Protein AF-A0AA38Q0R0-F1 (afdb_monomer_lite)

Foldseek 3Di:
DDPPVVQVCQQVCCCVDPPVNVVQVVFDADGPNDTDDDDPVVVPPVVVVVVVVVVCVVCVVVD

pLDDT: mean 89.78, std 13.16, range [43.09, 97.88]

Radius of gyration: 16.35 Å; chains: 1; bounding box: 41×28×31 Å

Structure (mmCIF, N/CA/C/O backbone):
data_AF-A0AA38Q0R0-F1
#
_entry.id   AF-A0AA38Q0R0-F1
#
loop_
_atom_site.group_PDB
_atom_site.id
_atom_site.type_symbol
_atom_site.label_atom_id
_atom_site.label_alt_id
_atom_site.label_comp_id
_atom_site.label_asym_id
_atom_site.label_entity_id
_atom_site.label_seq_id
_atom_site.pdbx_PDB_ins_code
_atom_site.Cartn_x
_atom_site.Cartn_y
_atom_site.Cartn_z
_atom_site.occupancy
_atom_site.B_iso_or_equiv
_atom_site.auth_seq_id
_atom_site.auth_comp_id
_atom_site.auth_asym_id
_atom_site.auth_atom_id
_atom_site.pdbx_PDB_model_num
ATOM 1 N N . MET A 1 1 ? -24.227 14.097 14.047 1.00 43.09 1 MET A N 1
ATOM 2 C CA . MET A 1 1 ? -22.914 13.863 13.404 1.00 43.09 1 MET A CA 1
ATOM 3 C C . MET A 1 1 ? -22.946 12.456 12.833 1.00 43.09 1 MET A C 1
ATOM 5 O O . MET A 1 1 ? -23.186 11.523 13.583 1.00 43.09 1 MET A O 1
ATOM 9 N N . SER A 1 2 ? -22.932 12.333 11.506 1.00 48.94 2 SER A N 1
ATOM 10 C CA . SER A 1 2 ? -23.452 11.162 10.788 1.00 48.94 2 SER A CA 1
ATOM 11 C C . SER A 1 2 ? -22.616 9.895 11.001 1.00 48.94 2 SER A C 1
ATOM 13 O O . SER A 1 2 ? -21.407 9.912 10.774 1.00 48.94 2 SER A O 1
ATOM 15 N N . GLN A 1 3 ? -23.292 8.787 11.309 1.00 50.19 3 GLN A N 1
ATOM 16 C CA . GLN A 1 3 ? -22.786 7.409 11.440 1.00 50.19 3 GLN A CA 1
ATOM 17 C C . GLN A 1 3 ? -21.814 6.961 10.316 1.00 50.19 3 GLN A C 1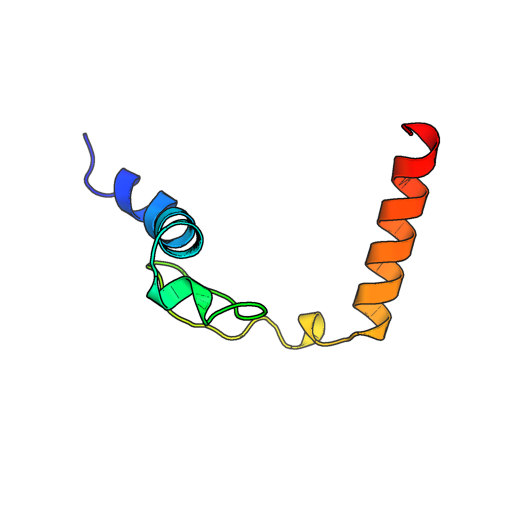
ATOM 19 O O . GLN A 1 3 ? -21.010 6.051 10.505 1.00 50.19 3 GLN A O 1
ATOM 24 N N . PHE A 1 4 ? -21.862 7.602 9.144 1.00 54.41 4 PHE A N 1
ATOM 25 C CA . PHE A 1 4 ? -21.086 7.239 7.956 1.00 54.41 4 PHE A CA 1
ATOM 26 C C . PHE A 1 4 ? -19.607 7.658 7.996 1.00 54.41 4 PHE A C 1
ATOM 28 O O . PHE A 1 4 ? -18.781 6.990 7.378 1.00 54.41 4 PHE A O 1
ATOM 35 N N . ALA A 1 5 ? -19.241 8.699 8.753 1.00 56.59 5 ALA A N 1
ATOM 36 C CA . ALA A 1 5 ? -17.863 9.210 8.778 1.00 56.59 5 ALA A CA 1
ATOM 37 C C . ALA A 1 5 ? -16.859 8.205 9.384 1.00 56.59 5 ALA A C 1
ATOM 39 O O . ALA A 1 5 ? -15.728 8.099 8.916 1.00 56.59 5 ALA A O 1
ATOM 40 N N . LEU A 1 6 ? -17.286 7.403 10.368 1.00 61.50 6 LEU A N 1
ATOM 41 C CA . LEU A 1 6 ? -16.436 6.383 11.000 1.00 61.50 6 LEU A CA 1
ATOM 42 C C . LEU A 1 6 ? -16.129 5.197 10.073 1.00 61.50 6 LEU A C 1
ATOM 44 O O . LEU A 1 6 ? -15.095 4.550 10.215 1.00 61.50 6 LEU A O 1
ATOM 48 N N . SER A 1 7 ? -16.999 4.912 9.099 1.00 75.25 7 SER A N 1
ATOM 49 C CA . SER A 1 7 ? -16.810 3.759 8.209 1.00 75.25 7 SER A CA 1
ATOM 50 C C . SER A 1 7 ? -15.656 3.954 7.222 1.00 75.25 7 SER A C 1
ATOM 52 O O . SER A 1 7 ? -15.064 2.969 6.788 1.00 75.25 7 SER A O 1
ATOM 54 N N . GLY A 1 8 ? -15.315 5.203 6.883 1.00 82.56 8 GLY A N 1
ATOM 55 C CA . GLY A 1 8 ? -14.264 5.512 5.909 1.00 82.56 8 GLY A CA 1
ATOM 56 C C . GLY A 1 8 ? -12.848 5.200 6.402 1.00 82.56 8 GLY A C 1
ATOM 57 O O . GLY A 1 8 ? -12.021 4.730 5.628 1.00 82.56 8 GLY A O 1
ATOM 58 N N . VAL A 1 9 ? -12.574 5.406 7.695 1.00 90.50 9 VAL A N 1
ATOM 59 C CA . VAL A 1 9 ? -11.242 5.161 8.283 1.00 90.50 9 VAL A CA 1
ATOM 60 C C . VAL A 1 9 ? -11.044 3.712 8.737 1.00 90.50 9 VAL A C 1
ATOM 62 O O . VAL A 1 9 ? -9.909 3.264 8.885 1.00 90.50 9 VAL A O 1
ATOM 65 N N . LEU A 1 10 ? -12.136 2.961 8.924 1.00 92.56 10 LEU A N 1
ATOM 66 C CA . LEU A 1 10 ? -12.131 1.637 9.548 1.00 92.56 10 LEU A CA 1
ATOM 67 C C . LEU A 1 10 ? -11.084 0.686 8.955 1.00 92.56 10 LEU A C 1
ATOM 69 O O . LEU A 1 10 ? -10.330 0.078 9.707 1.00 92.56 10 LEU A O 1
ATOM 73 N N . THR A 1 11 ? -11.018 0.560 7.625 1.00 93.81 11 THR A N 1
ATOM 74 C CA . THR A 1 11 ? -10.075 -0.368 6.982 1.00 93.81 11 THR A CA 1
ATOM 75 C C . THR A 1 11 ? -8.622 0.002 7.274 1.00 93.81 11 THR A C 1
ATOM 77 O O . THR A 1 11 ? -7.828 -0.890 7.553 1.00 93.81 11 THR A O 1
ATOM 80 N N . GLN A 1 12 ? -8.279 1.292 7.243 1.00 93.62 12 GLN A N 1
ATOM 81 C CA . GLN A 1 12 ? -6.904 1.742 7.480 1.00 93.62 12 GLN A CA 1
ATOM 82 C C . GLN A 1 12 ? -6.513 1.590 8.949 1.00 93.62 12 GLN A C 1
ATOM 84 O O . GLN A 1 12 ? -5.428 1.099 9.247 1.00 93.62 12 GLN A O 1
ATOM 89 N N . LEU A 1 13 ? -7.421 1.935 9.870 1.00 94.69 13 LEU A N 1
ATOM 90 C CA . LEU A 1 13 ? -7.187 1.738 11.299 1.00 94.69 13 LEU A CA 1
ATOM 91 C C . LEU A 1 13 ? -7.017 0.249 11.623 1.00 94.69 13 LEU A C 1
ATOM 93 O O . LEU A 1 13 ? -6.055 -0.122 12.282 1.00 94.69 13 LEU A O 1
ATOM 97 N N . TYR A 1 14 ? -7.885 -0.613 11.085 1.00 94.44 14 TYR A N 1
ATOM 98 C CA . TYR A 1 14 ? -7.759 -2.062 11.238 1.00 94.44 14 TYR A CA 1
ATOM 99 C C . TYR A 1 14 ? -6.417 -2.576 10.701 1.00 94.44 14 TYR A C 1
ATOM 101 O O . TYR A 1 14 ? -5.711 -3.272 11.421 1.00 94.44 14 TYR A O 1
ATOM 109 N N . ALA A 1 15 ? -6.036 -2.201 9.473 1.00 94.81 15 ALA A N 1
ATOM 110 C CA . ALA A 1 15 ? -4.775 -2.628 8.862 1.00 94.81 15 ALA A CA 1
ATOM 111 C C . ALA A 1 15 ? -3.547 -2.249 9.706 1.00 94.81 15 ALA A C 1
ATOM 113 O O . ALA A 1 15 ? -2.582 -3.005 9.756 1.00 94.81 15 ALA A O 1
ATOM 114 N N . ALA A 1 16 ? -3.596 -1.087 10.363 1.00 94.19 16 ALA A N 1
ATOM 115 C CA . ALA A 1 16 ? -2.492 -0.562 11.154 1.00 94.19 16 ALA A CA 1
ATOM 116 C C . ALA A 1 16 ? -2.436 -1.111 12.589 1.00 94.19 16 ALA A C 1
ATOM 118 O O . ALA A 1 16 ? -1.348 -1.191 13.154 1.00 94.19 16 ALA A O 1
ATOM 119 N N . THR A 1 17 ? -3.579 -1.443 13.205 1.00 95.50 17 THR A N 1
ATOM 120 C CA . THR A 1 17 ? -3.636 -1.695 14.659 1.00 95.50 17 THR A CA 1
ATOM 121 C C . THR A 1 17 ? -4.137 -3.078 15.065 1.00 95.50 17 THR A C 1
ATOM 123 O O . THR A 1 17 ? -3.961 -3.449 16.223 1.00 95.50 17 THR A O 1
ATOM 126 N N . SER A 1 18 ? -4.796 -3.837 14.184 1.00 95.00 18 SER A N 1
ATOM 127 C CA . SER A 1 18 ? -5.282 -5.184 14.523 1.00 95.00 18 SER A CA 1
ATOM 128 C C . SER A 1 18 ? -4.117 -6.186 14.560 1.00 95.00 18 SER A C 1
ATOM 130 O O . SER A 1 18 ? -3.356 -6.267 13.592 1.00 95.00 18 SER A O 1
ATOM 132 N N . PRO A 1 19 ? -3.979 -7.000 15.625 1.00 95.44 19 PRO A N 1
ATOM 133 C CA . PRO A 1 19 ? -3.003 -8.089 15.659 1.00 95.44 19 PRO A CA 1
ATOM 134 C C . PRO A 1 19 ? -3.196 -9.104 14.524 1.00 95.44 19 PRO A C 1
ATOM 136 O O . PRO A 1 19 ? -2.225 -9.633 13.990 1.00 95.44 19 PRO A O 1
ATOM 139 N N . GLU A 1 20 ? -4.441 -9.359 14.117 1.00 94.69 20 GLU A N 1
ATOM 140 C CA . GLU A 1 20 ? -4.767 -10.241 12.996 1.00 94.69 20 GLU A CA 1
ATOM 141 C C . GLU A 1 20 ? -4.246 -9.685 11.664 1.00 94.69 20 GLU A C 1
ATOM 143 O O . GLU A 1 20 ? -3.763 -10.444 10.820 1.00 94.69 20 GLU A O 1
ATOM 148 N N . ALA A 1 21 ? -4.285 -8.360 11.489 1.00 94.62 21 ALA A N 1
ATOM 149 C CA . ALA A 1 21 ? -3.788 -7.697 10.287 1.00 94.62 21 ALA A CA 1
ATOM 150 C C . ALA A 1 21 ? -2.273 -7.865 10.080 1.00 94.62 21 ALA A C 1
ATOM 152 O O . ALA A 1 21 ? -1.810 -7.810 8.940 1.00 94.62 21 ALA A O 1
ATOM 153 N N . ALA A 1 22 ? -1.506 -8.178 11.132 1.00 94.75 22 ALA A N 1
ATOM 154 C CA . ALA A 1 22 ? -0.079 -8.483 11.016 1.00 94.75 22 ALA A CA 1
ATOM 155 C C . ALA A 1 22 ? 0.202 -9.675 10.078 1.00 94.75 22 ALA A C 1
ATOM 157 O O . ALA A 1 22 ? 1.266 -9.756 9.467 1.00 94.75 22 ALA A O 1
ATOM 158 N N . GLN A 1 23 ? -0.764 -10.586 9.910 1.00 95.44 23 GLN A N 1
ATOM 159 C CA . GLN A 1 23 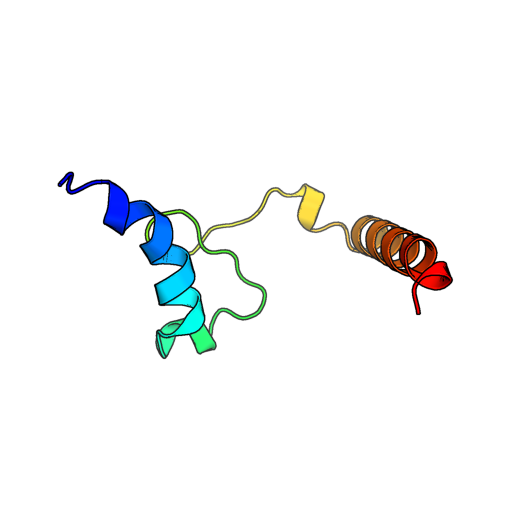? -0.650 -11.740 9.010 1.00 95.44 23 GLN A CA 1
ATOM 160 C C . GLN A 1 23 ? -0.986 -11.410 7.545 1.00 95.44 23 GLN A C 1
ATOM 162 O O . GLN A 1 23 ? -0.959 -12.294 6.684 1.00 95.44 23 GLN A O 1
ATOM 167 N N . TYR A 1 24 ? -1.365 -10.166 7.242 1.00 95.31 24 TYR A N 1
ATOM 168 C CA . TYR A 1 24 ? -1.878 -9.762 5.930 1.00 95.31 24 TYR A CA 1
ATOM 169 C C . TYR A 1 24 ? -0.855 -9.000 5.086 1.00 95.31 24 TYR A C 1
ATOM 171 O O . TYR A 1 24 ? -1.235 -8.380 4.096 1.00 95.31 24 TYR A O 1
ATOM 179 N N . ASN A 1 25 ? 0.435 -9.070 5.427 1.00 93.50 25 ASN A N 1
ATOM 180 C CA . ASN A 1 25 ? 1.481 -8.466 4.607 1.00 93.50 25 ASN A CA 1
ATOM 181 C C . ASN A 1 25 ? 1.394 -8.955 3.147 1.00 93.50 25 ASN A C 1
ATOM 183 O O . ASN A 1 25 ? 1.249 -10.152 2.891 1.00 93.50 25 ASN A O 1
ATOM 187 N N . GLY A 1 26 ? 1.443 -8.018 2.198 1.00 90.81 26 GLY A N 1
ATOM 188 C CA . GLY A 1 26 ? 1.274 -8.288 0.766 1.00 90.81 26 GLY A CA 1
ATOM 189 C C . GLY A 1 26 ? -0.162 -8.590 0.308 1.00 90.81 26 GLY A C 1
ATOM 190 O O . GLY A 1 26 ? -0.381 -8.794 -0.884 1.00 90.81 26 GLY A O 1
ATOM 191 N N . LYS A 1 27 ? -1.154 -8.612 1.211 1.00 94.44 27 LYS A N 1
ATOM 192 C CA . LYS A 1 27 ? -2.578 -8.767 0.868 1.00 94.44 27 LYS A CA 1
ATOM 193 C C . LYS A 1 27 ? -3.281 -7.414 0.816 1.00 94.44 27 LYS A C 1
ATOM 195 O O . LYS A 1 27 ? -2.826 -6.431 1.394 1.00 94.44 27 LYS A O 1
ATOM 200 N N . TYR A 1 28 ? -4.443 -7.387 0.169 1.00 94.94 28 TYR A N 1
ATOM 201 C CA . TYR A 1 28 ? -5.271 -6.190 0.062 1.00 94.94 28 TYR A CA 1
ATOM 202 C C . TYR A 1 28 ? -6.499 -6.296 0.961 1.00 94.94 28 TYR A C 1
AT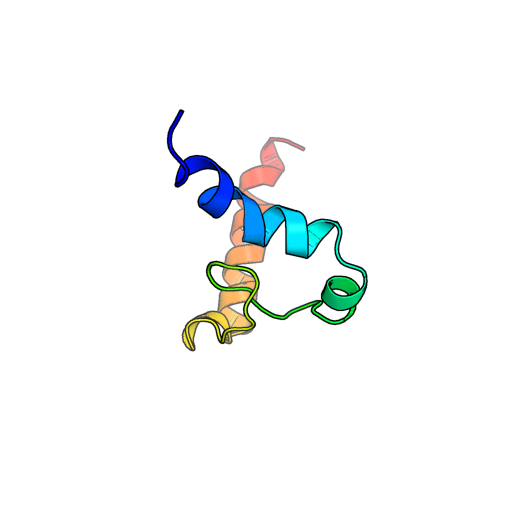OM 204 O O . TYR A 1 28 ? -7.163 -7.334 1.030 1.00 94.94 28 TYR A O 1
ATOM 212 N N . LEU A 1 29 ? -6.825 -5.187 1.624 1.00 94.81 29 LEU A N 1
ATOM 213 C CA . LEU A 1 29 ? -8.081 -5.028 2.341 1.00 94.81 29 LEU A CA 1
ATOM 214 C C . LEU A 1 29 ? -9.021 -4.129 1.540 1.00 94.81 29 LEU A C 1
ATOM 216 O O . LEU A 1 29 ? -8.679 -3.011 1.164 1.00 94.81 29 LEU A O 1
ATOM 220 N N . ARG A 1 30 ? -10.234 -4.621 1.300 1.00 93.50 30 ARG A N 1
ATOM 221 C CA . ARG A 1 30 ? -11.340 -3.851 0.726 1.00 93.50 30 ARG A CA 1
ATOM 222 C C . ARG A 1 30 ? -12.122 -3.133 1.843 1.00 93.50 30 ARG A C 1
ATOM 224 O O . ARG A 1 30 ? -11.832 -3.353 3.027 1.00 93.50 30 ARG A O 1
ATOM 231 N N . PRO A 1 31 ? -13.103 -2.269 1.516 1.00 92.56 31 PRO A N 1
ATOM 232 C CA . PRO A 1 31 ? -13.887 -1.563 2.524 1.00 92.56 31 PRO A CA 1
ATOM 233 C C . PRO A 1 31 ? -14.414 -2.484 3.630 1.00 92.56 31 PRO A C 1
ATOM 235 O O . PRO A 1 31 ? -14.847 -3.612 3.370 1.00 92.56 31 PRO A O 1
ATOM 238 N N . TRP A 1 32 ? -14.354 -1.972 4.861 1.00 91.56 32 TRP A N 1
ATOM 239 C CA . TRP A 1 32 ? -14.751 -2.652 6.096 1.00 91.56 32 TRP A CA 1
ATOM 240 C C . TRP A 1 32 ? -13.879 -3.856 6.486 1.00 91.56 32 TRP A C 1
ATOM 242 O O . TRP A 1 32 ? -14.406 -4.886 6.902 1.00 91.56 32 TRP A O 1
ATOM 252 N N . ALA A 1 33 ? -12.553 -3.712 6.368 1.00 92.94 33 ALA A N 1
ATOM 253 C CA . ALA A 1 33 ? -11.555 -4.661 6.885 1.00 92.94 33 ALA A CA 1
ATOM 254 C C . ALA A 1 33 ? -11.687 -6.108 6.363 1.00 92.94 33 ALA A C 1
ATOM 256 O O . ALA A 1 33 ? -11.427 -7.075 7.075 1.00 92.94 33 ALA A O 1
ATOM 257 N N . ARG A 1 34 ? -12.090 -6.280 5.101 1.00 92.50 34 ARG A N 1
ATOM 258 C CA . ARG A 1 34 ? -12.208 -7.609 4.477 1.00 92.50 34 ARG A CA 1
ATOM 259 C C . ARG A 1 34 ? -11.036 -7.855 3.544 1.00 92.50 34 ARG A C 1
ATOM 261 O O . ARG A 1 34 ? -10.679 -6.954 2.794 1.00 92.50 34 ARG A O 1
ATOM 268 N N . LEU A 1 35 ? -10.507 -9.075 3.512 1.00 95.31 35 LEU A N 1
ATOM 269 C CA . LEU A 1 35 ? -9.548 -9.467 2.478 1.00 95.31 35 LEU A CA 1
ATOM 270 C C . LEU A 1 35 ? -10.198 -9.396 1.090 1.00 95.31 35 LEU A C 1
ATOM 272 O O . LEU A 1 35 ? -11.387 -9.692 0.920 1.00 95.31 35 LEU A O 1
ATOM 276 N N . GLY A 1 36 ? -9.413 -8.968 0.111 1.00 94.38 36 GLY A N 1
ATOM 277 C CA . GLY A 1 36 ? -9.808 -8.892 -1.285 1.00 94.38 36 GLY A CA 1
ATOM 278 C C . GLY A 1 36 ? -8.623 -9.130 -2.207 1.00 94.38 36 GLY A C 1
ATOM 279 O O . GLY A 1 36 ? -7.469 -8.988 -1.808 1.00 94.38 36 GLY A O 1
ATOM 280 N N . GLU A 1 37 ? -8.933 -9.480 -3.449 1.00 95.44 37 GLU A N 1
ATOM 281 C CA . GLU A 1 37 ? -7.942 -9.607 -4.511 1.00 95.44 37 GLU A CA 1
ATOM 282 C C . GLU A 1 37 ? -7.859 -8.294 -5.296 1.00 95.44 37 GLU A C 1
ATOM 284 O O . GLU A 1 37 ? -8.902 -7.708 -5.611 1.00 95.44 37 GLU A O 1
ATOM 289 N N . PRO A 1 38 ? -6.648 -7.816 -5.616 1.00 93.75 38 PRO A N 1
ATOM 290 C CA . PRO A 1 38 ? -6.481 -6.650 -6.463 1.00 93.75 38 PRO A CA 1
ATOM 291 C C . PRO A 1 38 ? -6.763 -7.007 -7.930 1.00 93.75 38 PRO A C 1
ATOM 293 O O . PRO A 1 38 ? -6.905 -8.175 -8.303 1.00 93.75 38 PRO A O 1
ATOM 296 N N . HIS A 1 39 ? -6.826 -5.985 -8.782 1.00 94.69 39 HIS A N 1
ATOM 297 C CA . HIS A 1 39 ? -6.995 -6.183 -10.218 1.00 94.69 39 HIS A CA 1
ATOM 298 C C . HIS A 1 39 ? -5.847 -7.044 -10.792 1.00 94.69 39 HIS A C 1
ATOM 300 O O . HIS A 1 39 ? -4.700 -6.818 -10.422 1.00 94.69 39 HIS A O 1
ATOM 306 N N . PRO A 1 40 ? -6.087 -7.990 -11.723 1.00 94.88 40 PRO A N 1
ATOM 307 C CA . PRO A 1 40 ? -5.040 -8.902 -12.203 1.00 94.88 40 PRO A CA 1
ATOM 308 C C . PRO A 1 40 ? -3.793 -8.210 -12.765 1.00 94.88 40 PRO A C 1
ATOM 310 O O . PRO A 1 40 ? -2.686 -8.701 -12.580 1.00 94.88 40 PRO A O 1
ATOM 313 N N . GLN A 1 41 ? -3.956 -7.043 -13.394 1.00 94.56 41 GLN A N 1
ATOM 314 C CA . GLN A 1 41 ? -2.831 -6.256 -13.916 1.00 94.56 41 GLN A CA 1
ATOM 315 C C . GLN A 1 41 ? -1.863 -5.787 -12.826 1.00 94.56 41 GLN A C 1
ATOM 317 O O . GLN A 1 41 ? -0.696 -5.557 -13.113 1.00 94.56 41 GLN A O 1
ATOM 322 N N . THR A 1 42 ? -2.302 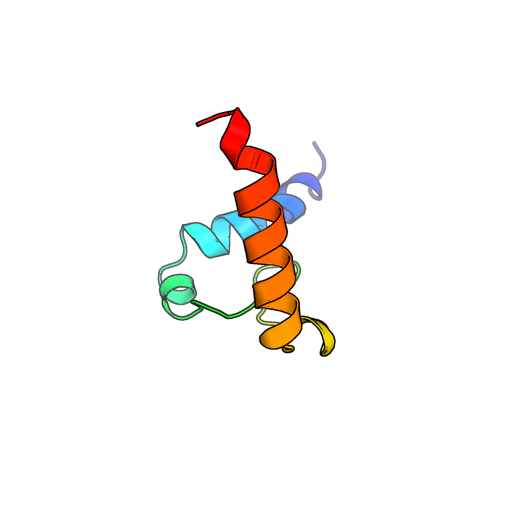-5.680 -11.568 1.00 92.75 42 THR A N 1
ATOM 323 C CA . THR A 1 42 ? -1.398 -5.319 -10.470 1.00 92.75 42 THR A CA 1
ATOM 324 C C . THR A 1 42 ? -0.452 -6.457 -10.102 1.00 92.75 42 THR A C 1
ATOM 326 O O . THR A 1 42 ? 0.353 -6.263 -9.203 1.00 92.75 42 THR A O 1
ATOM 329 N N . LYS A 1 43 ? -0.567 -7.642 -10.716 1.00 93.44 43 LYS A N 1
ATOM 330 C CA . LYS A 1 43 ? 0.292 -8.810 -10.464 1.00 93.44 43 LYS A CA 1
ATOM 331 C C . LYS A 1 43 ? 1.419 -8.956 -11.498 1.00 93.44 43 LYS A C 1
ATOM 333 O O . LYS A 1 43 ? 2.155 -9.933 -11.442 1.00 93.44 43 LYS A O 1
ATOM 338 N N . ASP A 1 44 ? 1.547 -8.018 -12.438 1.00 96.94 44 ASP A N 1
ATOM 339 C CA . ASP A 1 44 ? 2.651 -7.991 -13.402 1.00 96.94 44 ASP A CA 1
ATOM 340 C C . ASP A 1 44 ? 3.906 -7.370 -12.765 1.00 96.94 44 ASP A C 1
ATOM 342 O O . ASP A 1 44 ? 4.028 -6.151 -12.641 1.00 96.94 44 ASP A O 1
ATOM 346 N N . GLU A 1 45 ? 4.843 -8.221 -12.347 1.00 96.25 45 GLU A N 1
ATOM 347 C CA . GLU A 1 45 ? 6.101 -7.810 -11.709 1.00 96.25 45 GLU A CA 1
ATOM 348 C C . GLU A 1 45 ? 6.996 -6.967 -12.631 1.00 96.25 45 GLU A C 1
ATOM 350 O O . GLU A 1 45 ? 7.715 -6.079 -12.164 1.00 96.25 45 GLU A O 1
ATOM 355 N N . VAL A 1 46 ? 6.944 -7.203 -13.947 1.00 97.44 46 VAL A N 1
ATOM 356 C CA . VAL A 1 46 ? 7.739 -6.444 -14.920 1.00 97.44 46 VAL A CA 1
ATOM 357 C C . VAL A 1 46 ? 7.238 -5.006 -14.973 1.00 97.44 46 VAL A C 1
ATOM 359 O O . VAL A 1 46 ? 8.038 -4.070 -14.964 1.00 97.44 46 VAL A O 1
ATOM 362 N N . GLU A 1 47 ? 5.921 -4.819 -14.991 1.00 96.94 47 GLU A N 1
ATOM 363 C CA . GLU A 1 47 ? 5.319 -3.488 -15.001 1.00 96.94 47 GLU A CA 1
ATOM 364 C C . GLU A 1 47 ? 5.489 -2.764 -13.657 1.00 96.94 47 GLU A C 1
ATOM 366 O O . GLU A 1 47 ? 5.821 -1.577 -13.634 1.00 96.94 47 GLU A O 1
ATOM 371 N N . GLN A 1 48 ? 5.375 -3.483 -12.533 1.00 96.62 48 GLN A N 1
ATOM 372 C CA . GLN A 1 48 ? 5.682 -2.939 -11.203 1.00 96.62 48 GLN A CA 1
ATOM 373 C C . GLN A 1 48 ? 7.113 -2.394 -11.131 1.00 96.62 48 GLN A C 1
ATOM 375 O O . GLN A 1 48 ? 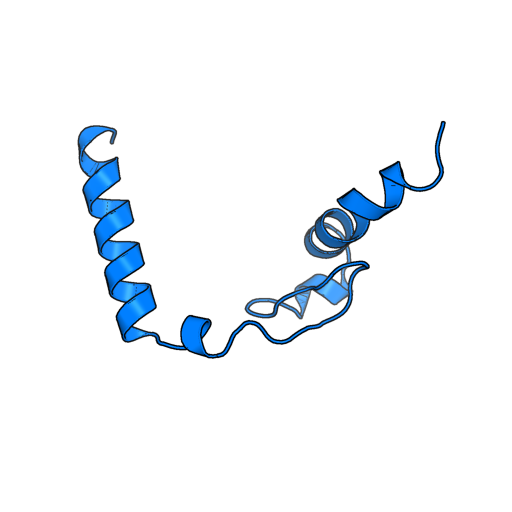7.329 -1.291 -10.624 1.00 96.62 48 GLN A O 1
ATOM 380 N N . LYS A 1 49 ? 8.093 -3.132 -11.674 1.00 97.75 49 LYS A N 1
ATOM 381 C CA . LYS A 1 49 ? 9.490 -2.691 -11.681 1.00 97.75 49 LYS A CA 1
ATOM 382 C C . LYS A 1 49 ? 9.678 -1.410 -12.498 1.00 97.75 49 LYS A C 1
ATOM 384 O O . LYS A 1 49 ? 10.354 -0.495 -12.036 1.00 97.75 49 LYS A O 1
ATOM 389 N N . LYS A 1 50 ? 9.069 -1.317 -13.685 1.00 97.88 50 LYS A N 1
ATOM 390 C CA . LYS A 1 50 ? 9.145 -0.097 -14.512 1.00 97.88 50 LYS A CA 1
ATOM 391 C C . LYS A 1 50 ? 8.576 1.115 -13.779 1.00 97.88 50 LYS A C 1
ATOM 393 O O . LYS A 1 50 ? 9.175 2.186 -13.821 1.00 97.88 50 LYS A O 1
ATOM 398 N N . MET A 1 51 ? 7.441 0.941 -13.098 1.00 96.75 51 MET A N 1
ATOM 399 C CA . MET A 1 51 ? 6.812 1.999 -12.306 1.00 96.75 51 MET A CA 1
ATOM 400 C C . MET A 1 51 ? 7.709 2.446 -11.145 1.00 96.75 51 MET A C 1
ATOM 402 O O . MET A 1 51 ? 7.893 3.646 -10.947 1.00 96.75 51 MET A O 1
ATOM 406 N N . TRP A 1 52 ? 8.335 1.500 -10.439 1.00 97.06 52 TRP A N 1
ATOM 407 C CA . TRP A 1 52 ? 9.306 1.804 -9.389 1.00 97.06 52 TRP A CA 1
ATOM 408 C C . TRP A 1 52 ? 10.506 2.598 -9.916 1.00 97.06 52 TRP A C 1
ATOM 410 O O . TRP A 1 52 ? 10.815 3.667 -9.390 1.00 97.06 52 TRP A O 1
ATOM 420 N N . ASP A 1 53 ? 11.152 2.105 -10.978 1.00 97.81 53 ASP A N 1
ATOM 421 C CA . ASP A 1 53 ? 12.323 2.750 -11.581 1.00 97.81 53 ASP A CA 1
ATOM 422 C C . ASP A 1 53 ? 11.989 4.183 -12.038 1.00 97.81 53 ASP A C 1
ATOM 424 O O . ASP A 1 53 ? 12.786 5.100 -11.841 1.00 97.81 53 ASP A O 1
ATOM 428 N N . TYR A 1 54 ? 10.787 4.393 -12.587 1.00 97.25 54 TYR A N 1
ATOM 429 C CA . TYR A 1 54 ? 10.291 5.716 -12.961 1.00 97.25 54 TYR A CA 1
ATOM 430 C C . TYR A 1 54 ? 10.125 6.645 -11.749 1.00 97.25 54 TYR A C 1
ATOM 432 O O . TYR A 1 54 ? 10.619 7.772 -11.776 1.00 97.25 54 TYR A O 1
ATOM 440 N N . CYS A 1 55 ? 9.468 6.186 -10.676 1.00 96.75 55 CYS A N 1
ATOM 441 C CA . CYS A 1 55 ? 9.284 6.983 -9.461 1.00 96.75 55 CYS A CA 1
ATOM 442 C C . CYS A 1 55 ? 10.621 7.370 -8.821 1.00 96.75 55 CYS A C 1
ATOM 444 O O . CYS A 1 55 ? 10.797 8.530 -8.459 1.00 96.75 55 CYS A O 1
ATOM 446 N N . MET A 1 56 ? 11.564 6.429 -8.722 1.00 97.31 56 MET A N 1
ATOM 447 C CA . MET A 1 56 ? 12.895 6.691 -8.165 1.00 97.31 56 MET A CA 1
ATOM 448 C C . MET A 1 56 ? 13.694 7.670 -9.030 1.00 97.31 56 MET A C 1
ATOM 450 O O . MET A 1 56 ? 14.355 8.560 -8.505 1.00 97.31 56 MET A O 1
ATOM 454 N N . ALA A 1 57 ? 13.601 7.562 -10.359 1.00 97.00 57 ALA A N 1
ATOM 455 C CA . ALA A 1 57 ? 14.231 8.524 -11.258 1.00 97.00 57 ALA A CA 1
ATOM 456 C C . ALA A 1 57 ? 13.632 9.934 -11.115 1.00 97.00 57 ALA A C 1
ATOM 458 O O . ALA A 1 57 ? 14.377 10.907 -11.147 1.00 97.00 57 ALA A O 1
ATOM 459 N N . ALA A 1 58 ? 12.312 10.046 -10.928 1.00 95.19 58 ALA A N 1
ATOM 460 C CA . ALA A 1 58 ? 11.618 11.328 -10.804 1.00 95.19 58 ALA A CA 1
ATOM 461 C C . ALA A 1 58 ? 11.946 12.082 -9.505 1.00 95.19 58 ALA A C 1
ATOM 463 O O . ALA A 1 58 ? 11.936 13.310 -9.496 1.00 95.19 58 ALA A O 1
ATOM 464 N N . ILE A 1 59 ? 12.225 11.364 -8.412 1.00 96.25 59 ILE A N 1
ATOM 465 C CA . ILE A 1 59 ? 12.576 11.985 -7.125 1.00 96.25 59 ILE A CA 1
ATOM 466 C C . ILE A 1 59 ? 14.075 12.248 -6.964 1.00 96.25 59 ILE A C 1
ATOM 468 O O . ILE A 1 59 ? 14.452 12.957 -6.040 1.00 96.25 59 ILE A O 1
ATOM 472 N N . LYS A 1 60 ? 14.919 11.722 -7.860 1.00 94.69 60 LYS A N 1
ATOM 473 C CA . LYS A 1 60 ? 16.384 11.801 -7.765 1.00 94.69 60 LYS A CA 1
ATOM 474 C C . LYS A 1 60 ? 16.924 13.232 -7.669 1.00 94.69 60 LYS A C 1
ATOM 476 O O . LYS A 1 60 ? 17.973 13.445 -7.077 1.00 94.69 60 LYS A O 1
ATOM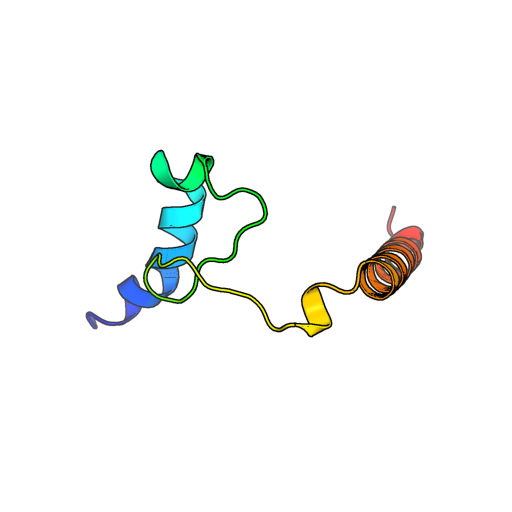 481 N N . ASP A 1 61 ? 16.213 14.199 -8.239 1.00 92.19 61 ASP A N 1
ATOM 482 C CA . ASP A 1 61 ? 16.606 15.612 -8.213 1.00 92.19 61 ASP A CA 1
ATOM 483 C C . ASP A 1 61 ? 16.244 16.318 -6.886 1.00 92.19 61 ASP A C 1
ATOM 485 O O . ASP A 1 61 ? 16.623 17.471 -6.678 1.00 92.19 61 ASP A O 1
ATOM 489 N N . TYR A 1 62 ? 15.494 15.648 -6.004 1.00 88.88 62 TYR A N 1
ATOM 490 C CA . TYR A 1 62 ? 15.029 16.159 -4.709 1.00 88.88 62 TYR A CA 1
ATOM 491 C C . TYR A 1 62 ? 15.676 15.451 -3.503 1.00 88.88 62 TYR A C 1
ATOM 493 O O . TYR A 1 62 ? 15.319 15.766 -2.364 1.00 88.88 62 TYR A O 1
ATOM 501 N N . GLU A 1 63 ? 16.592 14.509 -3.749 1.00 66.75 63 GLU A N 1
ATOM 502 C CA . GLU A 1 63 ? 17.469 13.878 -2.747 1.00 66.75 63 GLU A CA 1
ATOM 503 C C . GLU A 1 63 ? 18.796 14.639 -2.612 1.00 66.75 63 GLU A C 1
ATOM 505 O O . GLU A 1 63 ? 19.256 14.801 -1.457 1.00 66.75 63 GLU A O 1
#

Organism: NCBI:txid2804962

Secondary structure (DSSP, 8-state):
--TTHHHHHHHHHHHHH-TGGGGGTT-EEETTTEEEPPPGGGG-HHHHHHHHHHHHHHHGGG-

Sequence (63 aa):
MSQFALSGVLTQLYAATSPEAAQYNGKYLRPWARLGEPHPQTKDEVEQKKMWDYCMAAIKDYE